Protein AF-X1KIL4-F1 (afdb_monomer_lite)

Secondary structure (DSSP, 8-state):
--EEEEEEEEEESPTTT---TTPPP-TTPEETTS--SHHHHHHHGGG-S---SEEEEEEEESSGGGHHHHHHHHHHHHHHH--SS-EEEE-HHHHHHHHHHHHHTT--HHHHTT--SSSHHHHHHHHHHHHHHTT-SEE-

Sequence (140 aa):
MRTVVVIPTYWGRKREIGFKEGDIVYDHATPVDEEGTLGRTLESMKILKKNDFKLVILICPTHKEIEREAEEKARKIVKGVKLEVETYLFTRKTLKKIKRFGRNSQLKENVLSLLSLQGYANVRNMCLFASHILNSDITV

Structure (mmCIF, N/CA/C/O backbone):
data_AF-X1KIL4-F1
#
_entry.id   AF-X1KIL4-F1
#
loop_
_atom_site.group_PDB
_atom_site.id
_atom_site.type_symbol
_atom_site.label_atom_id
_atom_site.label_alt_id
_atom_site.label_comp_id
_atom_site.label_asym_id
_atom_site.label_entity_id
_atom_site.label_seq_id
_atom_site.pdbx_PDB_ins_code
_atom_site.Cartn_x
_atom_site.Cartn_y
_atom_site.Cartn_z
_atom_site.occupancy
_atom_site.B_iso_or_equiv
_atom_site.auth_seq_id
_atom_site.auth_comp_id
_atom_site.auth_asym_id
_atom_site.auth_atom_id
_atom_site.pdbx_PDB_model_num
ATOM 1 N N . MET A 1 1 ? -17.191 -0.946 19.145 1.00 85.25 1 MET A N 1
ATOM 2 C CA . MET A 1 1 ? -15.864 -1.563 18.919 1.00 85.25 1 MET A CA 1
ATOM 3 C C . MET A 1 1 ? -15.209 -0.804 17.784 1.00 85.25 1 MET A C 1
ATOM 5 O O . MET A 1 1 ? -15.879 -0.551 16.793 1.00 85.25 1 MET A O 1
ATOM 9 N N . ARG A 1 2 ? -13.952 -0.391 17.936 1.00 93.62 2 ARG A N 1
ATOM 10 C CA . ARG A 1 2 ? -13.218 0.397 16.941 1.00 93.62 2 ARG A CA 1
ATOM 11 C C . ARG A 1 2 ? -12.738 -0.510 15.815 1.00 93.62 2 ARG A C 1
ATOM 13 O O . ARG A 1 2 ? -11.742 -1.217 15.970 1.00 93.62 2 ARG A O 1
ATOM 20 N N . THR A 1 3 ? -13.438 -0.476 14.689 1.00 96.69 3 THR A N 1
ATOM 21 C CA . THR A 1 3 ? -13.108 -1.292 13.517 1.00 96.69 3 THR A CA 1
ATOM 22 C C . THR A 1 3 ? -12.202 -0.521 12.565 1.00 96.69 3 THR A C 1
ATOM 24 O O . THR A 1 3 ? -12.468 0.641 12.243 1.00 96.69 3 THR A O 1
ATOM 27 N N . VAL A 1 4 ? -11.135 -1.166 12.099 1.00 98.31 4 VAL A N 1
ATOM 28 C CA . VAL A 1 4 ? -10.288 -0.658 11.020 1.00 98.31 4 VAL A CA 1
ATOM 29 C C . VAL A 1 4 ? -10.271 -1.678 9.893 1.00 98.31 4 VAL A C 1
ATOM 31 O O . VAL A 1 4 ? -9.905 -2.831 10.103 1.00 98.31 4 VAL A O 1
ATOM 34 N N . VAL A 1 5 ? -10.655 -1.236 8.700 1.00 98.06 5 VAL A N 1
ATOM 35 C CA . VAL A 1 5 ? -10.517 -2.015 7.467 1.00 98.06 5 VAL A CA 1
ATOM 36 C C . VAL A 1 5 ? -9.188 -1.641 6.825 1.00 98.06 5 VAL A C 1
ATOM 38 O O . VAL A 1 5 ? -8.911 -0.451 6.648 1.00 98.06 5 VAL A O 1
ATOM 41 N N . VAL A 1 6 ? -8.360 -2.623 6.469 1.00 98.56 6 VAL A N 1
ATOM 42 C CA . VAL A 1 6 ? -7.055 -2.388 5.845 1.00 98.56 6 VAL A CA 1
ATOM 43 C C . VAL A 1 6 ? -6.964 -3.057 4.483 1.00 98.56 6 VAL A C 1
ATOM 45 O O . VAL A 1 6 ? -7.030 -4.274 4.358 1.00 98.56 6 VAL A O 1
ATOM 48 N N . ILE A 1 7 ? -6.726 -2.256 3.446 1.00 98.25 7 ILE A N 1
ATOM 49 C CA . ILE A 1 7 ? -6.577 -2.734 2.071 1.00 98.25 7 ILE A CA 1
ATOM 50 C C . ILE A 1 7 ? -5.116 -2.562 1.639 1.00 98.25 7 ILE A C 1
ATOM 52 O O . ILE A 1 7 ? -4.684 -1.431 1.384 1.00 98.25 7 ILE A O 1
ATOM 56 N N . PRO A 1 8 ? -4.323 -3.642 1.530 1.00 97.75 8 PRO A N 1
ATOM 57 C CA . PRO A 1 8 ? -3.034 -3.569 0.865 1.00 97.75 8 PRO A CA 1
ATOM 58 C C . PRO A 1 8 ? -3.224 -3.456 -0.650 1.00 97.75 8 PRO A C 1
ATOM 60 O O . PRO A 1 8 ? -4.006 -4.188 -1.252 1.00 97.75 8 PRO A O 1
ATOM 63 N N . THR A 1 9 ? -2.497 -2.532 -1.274 1.00 97.81 9 THR A N 1
ATOM 64 C CA . THR A 1 9 ? -2.509 -2.328 -2.727 1.00 97.81 9 THR A CA 1
ATOM 65 C C . THR A 1 9 ? -1.103 -2.467 -3.277 1.00 97.81 9 THR A C 1
ATOM 67 O O . THR A 1 9 ? -0.179 -1.794 -2.819 1.00 97.81 9 THR A O 1
ATOM 70 N N . TYR A 1 10 ? -0.939 -3.351 -4.255 1.00 97.69 10 TYR A N 1
ATOM 71 C CA . TYR A 1 10 ? 0.349 -3.672 -4.855 1.00 97.69 10 TYR A CA 1
ATOM 72 C C . TYR A 1 10 ? 0.466 -2.977 -6.204 1.00 97.69 10 TYR A C 1
ATOM 74 O O . TYR A 1 10 ? -0.387 -3.168 -7.070 1.00 97.69 10 TYR A O 1
ATOM 82 N N . TRP A 1 11 ? 1.514 -2.176 -6.373 1.00 98.00 11 TRP A N 1
ATOM 83 C CA . TRP A 1 11 ? 1.691 -1.340 -7.559 1.00 98.00 11 TRP A CA 1
ATOM 84 C C . TRP A 1 11 ? 2.975 -1.712 -8.283 1.00 98.00 11 TRP A C 1
ATOM 86 O O . TRP A 1 11 ? 4.051 -1.659 -7.689 1.00 98.00 11 TRP A O 1
ATOM 96 N N . GLY A 1 12 ? 2.842 -2.103 -9.545 1.00 97.56 12 GLY A N 1
ATOM 97 C CA . GLY A 1 12 ? 3.937 -2.424 -10.447 1.00 97.56 12 GLY A CA 1
ATOM 98 C C . GLY A 1 12 ? 4.316 -1.230 -11.316 1.00 97.56 12 GLY A C 1
ATOM 99 O O . GLY A 1 12 ? 3.647 -0.195 -11.325 1.00 97.56 12 GLY A O 1
ATOM 100 N N . ARG A 1 13 ? 5.407 -1.374 -12.067 1.00 97.75 13 ARG A N 1
ATOM 101 C CA . ARG A 1 13 ? 5.779 -0.409 -13.109 1.00 97.75 13 ARG A CA 1
ATOM 102 C C . ARG A 1 13 ? 4.712 -0.370 -14.198 1.00 97.75 13 ARG A C 1
ATOM 104 O O . ARG A 1 13 ? 3.820 -1.214 -14.225 1.00 97.75 13 ARG A O 1
ATOM 111 N N . LYS A 1 14 ? 4.820 0.613 -15.090 1.00 97.44 14 LYS A N 1
ATOM 112 C CA . LYS A 1 14 ? 3.907 0.727 -16.224 1.00 97.44 14 LYS A CA 1
ATOM 113 C C . LYS A 1 14 ? 3.867 -0.551 -17.055 1.00 97.44 14 LYS A C 1
ATOM 115 O O . LYS A 1 14 ? 4.882 -1.256 -17.125 1.00 97.44 14 LYS A O 1
ATOM 120 N N . ARG A 1 15 ? 2.722 -0.848 -17.671 1.00 95.94 15 ARG A N 1
ATOM 121 C CA . ARG A 1 15 ? 2.479 -2.135 -18.340 1.00 95.94 15 ARG A CA 1
ATOM 122 C C . ARG A 1 15 ? 3.539 -2.448 -19.396 1.00 95.94 15 ARG A C 1
ATOM 124 O O . ARG A 1 15 ? 4.018 -3.576 -19.464 1.00 95.94 15 ARG A O 1
ATOM 131 N N . GLU A 1 16 ? 3.932 -1.452 -20.183 1.00 96.75 16 GLU A N 1
ATOM 132 C CA . GLU A 1 16 ? 4.937 -1.572 -21.241 1.00 96.75 16 GLU A CA 1
ATOM 133 C C . GLU A 1 16 ? 6.355 -1.812 -20.714 1.00 96.75 16 GLU A C 1
ATOM 135 O O . GLU A 1 16 ? 7.185 -2.388 -21.412 1.00 96.75 16 GLU A O 1
ATOM 140 N N . ILE A 1 17 ? 6.640 -1.376 -19.483 1.00 96.38 17 ILE A N 1
ATOM 141 C CA . ILE A 1 17 ? 7.936 -1.585 -18.833 1.00 96.38 17 ILE A CA 1
ATOM 142 C C . ILE A 1 17 ? 7.992 -2.982 -18.215 1.00 96.38 17 ILE A C 1
ATOM 144 O O . ILE A 1 17 ? 9.036 -3.631 -18.257 1.00 96.38 17 ILE A O 1
ATOM 148 N N . GLY A 1 18 ? 6.883 -3.423 -17.620 1.00 93.25 18 GLY A N 1
ATOM 149 C CA . GLY A 1 18 ? 6.805 -4.695 -16.918 1.00 93.25 18 GLY A CA 1
ATOM 150 C C . GLY A 1 18 ? 7.785 -4.792 -15.745 1.00 93.25 18 GLY A C 1
ATOM 151 O O . GLY A 1 18 ? 8.168 -3.797 -15.123 1.00 93.25 18 GLY A O 1
ATOM 152 N N . PHE A 1 19 ? 8.170 -6.023 -15.418 1.00 94.19 19 PHE A N 1
ATOM 153 C CA . PHE A 1 19 ? 9.107 -6.321 -14.339 1.00 94.19 19 PHE A CA 1
ATOM 154 C C . PHE A 1 19 ? 10.545 -5.904 -14.689 1.00 94.19 19 PHE A C 1
ATOM 156 O O . PHE A 1 19 ? 10.994 -6.059 -15.824 1.00 94.19 19 PHE A O 1
ATOM 163 N N . LYS A 1 20 ? 11.295 -5.441 -13.682 1.00 96.00 20 LYS A N 1
ATOM 164 C CA . LYS A 1 20 ? 12.748 -5.232 -13.751 1.00 96.00 20 LYS A CA 1
ATOM 165 C C . LYS A 1 20 ? 13.440 -5.917 -12.581 1.00 96.00 20 LYS A C 1
ATOM 167 O O . LYS A 1 20 ? 12.872 -6.019 -11.497 1.00 96.00 20 LYS A O 1
ATOM 172 N N . GLU A 1 21 ? 14.686 -6.331 -12.786 1.00 94.56 21 GLU A N 1
ATOM 173 C CA . GLU A 1 21 ? 15.517 -6.860 -11.704 1.00 94.56 21 GLU A CA 1
ATOM 174 C C . GLU A 1 21 ? 15.582 -5.869 -10.527 1.00 94.56 21 GLU A C 1
ATOM 176 O O . GLU A 1 21 ? 15.756 -4.663 -10.714 1.00 94.56 21 GLU A O 1
ATOM 181 N N . GLY A 1 22 ? 15.395 -6.383 -9.308 1.00 92.06 22 GLY A N 1
ATOM 182 C CA . GLY A 1 22 ? 15.311 -5.587 -8.080 1.00 92.06 22 GLY A CA 1
ATOM 183 C C . GLY A 1 22 ? 13.893 -5.163 -7.678 1.00 92.06 22 GLY A C 1
ATOM 184 O O . GLY A 1 22 ? 13.700 -4.689 -6.553 1.00 92.06 22 GLY A O 1
ATOM 185 N N . ASP A 1 23 ? 12.890 -5.359 -8.536 1.00 95.06 23 ASP A N 1
ATOM 186 C CA . ASP A 1 23 ? 11.491 -5.207 -8.148 1.00 95.06 23 ASP A CA 1
ATOM 187 C C . ASP A 1 23 ? 11.060 -6.354 -7.217 1.00 95.06 23 ASP A C 1
ATOM 189 O O . ASP A 1 23 ? 11.408 -7.521 -7.408 1.00 95.06 23 ASP A O 1
ATOM 193 N N . ILE A 1 24 ? 10.254 -6.029 -6.205 1.00 94.62 24 ILE A N 1
ATOM 194 C CA . ILE A 1 24 ? 9.577 -7.051 -5.402 1.00 94.62 24 ILE A CA 1
ATOM 195 C C . ILE A 1 24 ? 8.527 -7.744 -6.269 1.00 94.62 24 ILE A C 1
ATOM 197 O O . ILE A 1 24 ? 7.691 -7.080 -6.879 1.00 94.62 24 ILE A O 1
ATOM 201 N N . VAL A 1 25 ? 8.546 -9.075 -6.282 1.00 92.44 25 VAL A N 1
ATOM 202 C CA . VAL A 1 25 ? 7.578 -9.880 -7.027 1.00 92.44 25 VAL A CA 1
ATOM 203 C C . VAL A 1 25 ? 6.300 -10.039 -6.206 1.00 92.44 25 VAL A C 1
ATOM 205 O O . VAL A 1 25 ? 6.316 -10.608 -5.113 1.00 92.44 25 VAL A O 1
ATOM 208 N N . TYR A 1 26 ? 5.197 -9.547 -6.760 1.00 92.31 26 TYR A N 1
ATOM 209 C CA . TYR A 1 26 ? 3.841 -9.895 -6.352 1.00 92.31 26 TYR A CA 1
ATOM 210 C C . TYR A 1 26 ? 3.132 -10.518 -7.560 1.00 92.31 26 TYR A C 1
ATOM 212 O O . TYR A 1 26 ? 3.342 -10.073 -8.687 1.00 92.31 26 TYR A O 1
ATOM 220 N N . ASP A 1 27 ? 2.299 -11.524 -7.317 1.00 87.75 27 ASP A N 1
ATOM 221 C CA . ASP A 1 27 ? 1.458 -12.217 -8.298 1.00 87.75 27 ASP A CA 1
ATOM 222 C C . ASP A 1 27 ? 0.651 -11.264 -9.194 1.00 87.75 27 ASP A C 1
ATOM 224 O O . ASP A 1 27 ? 0.575 -11.462 -10.407 1.00 87.75 27 ASP A O 1
ATOM 228 N N . HIS A 1 28 ? 0.087 -10.207 -8.608 1.00 87.19 28 HIS A N 1
ATOM 229 C CA . HIS A 1 28 ? -0.872 -9.327 -9.271 1.00 87.19 28 HIS A CA 1
ATOM 230 C C . HIS A 1 28 ? -0.651 -7.845 -8.929 1.00 87.19 28 HIS A C 1
ATOM 232 O O . HIS A 1 28 ? -1.590 -7.113 -8.605 1.00 87.19 28 HIS A O 1
ATOM 238 N N . ALA A 1 29 ? 0.601 -7.378 -8.995 1.00 95.00 29 ALA A N 1
ATOM 239 C CA . ALA A 1 29 ? 0.883 -5.947 -8.885 1.00 95.00 29 ALA A CA 1
ATOM 240 C C . ALA A 1 29 ? 0.218 -5.181 -10.043 1.00 95.00 29 ALA A C 1
ATOM 242 O O . ALA A 1 29 ? 0.489 -5.450 -11.209 1.00 95.00 29 ALA A O 1
ATOM 243 N N . THR A 1 30 ? -0.640 -4.213 -9.719 1.00 97.31 30 THR A N 1
ATOM 244 C CA . THR A 1 30 ? -1.331 -3.385 -10.715 1.00 97.31 30 THR A CA 1
ATOM 245 C C . THR A 1 30 ? -0.340 -2.394 -11.326 1.00 97.31 30 THR A C 1
ATOM 247 O O . THR A 1 30 ? 0.258 -1.624 -10.566 1.00 97.31 30 THR A O 1
ATOM 250 N N . PRO A 1 31 ? -0.154 -2.361 -12.655 1.00 97.75 31 PRO A N 1
ATOM 251 C CA . PRO A 1 31 ? 0.634 -1.314 -13.293 1.00 97.75 31 PRO A CA 1
ATOM 252 C C . PRO A 1 31 ? 0.098 0.078 -12.943 1.00 97.75 31 PRO A C 1
ATOM 254 O O . PRO A 1 31 ? -1.107 0.319 -12.948 1.00 97.75 31 PRO A O 1
ATOM 257 N N . VAL A 1 32 ? 0.981 1.015 -12.604 1.00 97.69 32 VAL A N 1
ATOM 258 C CA . VAL A 1 32 ? 0.594 2.374 -12.162 1.00 97.69 32 VAL A CA 1
ATOM 259 C C . VAL A 1 32 ? -0.219 3.167 -13.203 1.00 97.69 32 VAL A C 1
ATOM 261 O O . VAL A 1 32 ? -1.041 4.026 -12.852 1.00 97.69 32 VAL A O 1
ATOM 264 N N . ASP A 1 33 ? -0.044 2.848 -14.481 1.00 97.44 33 ASP A N 1
ATOM 265 C CA . ASP A 1 33 ? -0.774 3.398 -15.622 1.00 97.44 33 ASP A CA 1
ATOM 266 C C . ASP A 1 33 ? -2.142 2.732 -15.859 1.00 97.44 33 ASP A C 1
ATOM 268 O O . ASP A 1 33 ? -3.004 3.334 -16.496 1.00 97.44 33 ASP A O 1
ATOM 272 N N . GLU A 1 34 ? -2.416 1.576 -15.256 1.00 97.06 34 GLU A N 1
ATOM 273 C CA . GLU A 1 34 ? -3.703 0.881 -15.359 1.00 97.06 34 GLU A CA 1
ATOM 274 C C . GLU A 1 34 ? -4.697 1.294 -14.263 1.00 97.06 34 GLU A C 1
ATOM 276 O O . GLU A 1 34 ? -4.342 1.876 -13.235 1.00 97.06 34 GLU A O 1
ATOM 281 N N . GLU A 1 35 ? -5.988 1.048 -14.487 1.00 93.62 35 GLU A N 1
ATOM 282 C CA . GLU A 1 35 ? -7.046 1.379 -13.522 1.00 93.62 35 GLU A CA 1
ATOM 283 C C . GLU A 1 35 ? -6.972 0.514 -12.253 1.00 93.62 35 GLU A C 1
ATOM 285 O O . GLU A 1 35 ? -7.094 1.026 -11.135 1.00 93.62 35 GLU A O 1
ATOM 290 N N . GLY A 1 36 ? -6.723 -0.787 -12.426 1.00 95.12 36 GLY A N 1
ATOM 291 C CA . GLY A 1 36 ? -6.703 -1.765 -11.343 1.00 95.12 36 GLY A CA 1
ATOM 292 C C . GLY A 1 36 ? -8.074 -2.018 -10.719 1.00 95.12 36 GLY A C 1
ATOM 293 O O . GLY A 1 36 ? -9.119 -1.811 -11.330 1.00 95.12 36 GLY A O 1
ATOM 294 N N . THR A 1 37 ? -8.078 -2.496 -9.473 1.00 96.69 37 THR A N 1
ATOM 295 C CA . THR A 1 37 ? -9.310 -2.893 -8.766 1.00 96.69 37 THR A CA 1
ATOM 296 C C . THR A 1 37 ? -9.671 -2.000 -7.587 1.00 96.69 37 THR A C 1
ATOM 298 O O . THR A 1 37 ? -10.809 -2.063 -7.129 1.00 96.69 37 THR A O 1
ATOM 301 N N . LEU A 1 38 ? -8.763 -1.134 -7.117 1.00 97.94 38 LEU A N 1
ATOM 302 C CA . LEU A 1 38 ? -8.992 -0.307 -5.927 1.00 97.94 38 LEU A CA 1
ATOM 303 C C . LEU A 1 38 ? -10.255 0.554 -6.060 1.00 97.94 38 LEU A C 1
ATOM 305 O O . LEU A 1 38 ? -11.056 0.589 -5.134 1.00 97.94 38 LEU A O 1
ATOM 309 N N . GLY A 1 39 ? -10.458 1.210 -7.208 1.00 98.12 39 GLY A N 1
ATOM 310 C CA . GLY A 1 39 ? -11.640 2.047 -7.442 1.00 98.12 39 GLY A CA 1
ATOM 311 C C . GLY A 1 39 ? -12.940 1.257 -7.306 1.00 98.12 39 GLY A C 1
ATOM 312 O O . GLY A 1 39 ? -13.786 1.603 -6.486 1.00 98.12 39 GLY A O 1
ATOM 313 N N . ARG A 1 40 ? -13.049 0.133 -8.026 1.00 97.88 40 ARG A N 1
ATOM 314 C CA . ARG A 1 40 ? -14.198 -0.782 -7.945 1.00 97.88 40 ARG A CA 1
ATOM 315 C C . ARG A 1 40 ? -14.420 -1.322 -6.531 1.00 97.88 40 ARG A C 1
ATOM 317 O O . ARG A 1 40 ? -15.564 -1.409 -6.095 1.00 97.88 40 ARG A O 1
ATOM 324 N N . THR A 1 41 ? -13.352 -1.660 -5.808 1.00 97.50 41 THR A N 1
ATOM 325 C CA . THR A 1 41 ? -13.441 -2.104 -4.410 1.00 97.50 41 THR A CA 1
ATOM 326 C C . THR A 1 41 ? -14.049 -1.012 -3.535 1.00 97.50 41 THR A C 1
ATOM 328 O O . THR A 1 41 ? -15.029 -1.274 -2.843 1.00 97.50 41 THR A O 1
ATOM 331 N N . LEU A 1 42 ? -13.542 0.220 -3.605 1.00 97.81 42 LEU A N 1
ATOM 332 C CA . LEU A 1 42 ? -14.063 1.330 -2.802 1.00 97.81 42 LEU A CA 1
ATOM 333 C C . LEU A 1 42 ? -15.507 1.697 -3.176 1.00 97.81 42 LEU A C 1
ATOM 335 O O . LEU A 1 42 ? -16.299 2.000 -2.289 1.00 97.81 42 LEU A O 1
ATOM 339 N N . GLU A 1 43 ? -15.871 1.632 -4.460 1.00 97.62 43 GLU A N 1
ATOM 340 C CA . GLU A 1 43 ? -17.262 1.809 -4.898 1.00 97.62 43 GLU A CA 1
ATOM 341 C C . GLU A 1 43 ? -18.172 0.722 -4.320 1.00 97.62 43 GLU A C 1
ATOM 343 O O . GLU A 1 43 ? -19.237 1.022 -3.784 1.00 97.62 43 GLU A O 1
ATOM 348 N N . SER A 1 44 ? -17.728 -0.539 -4.335 1.00 96.50 44 SER A N 1
ATOM 349 C CA . SER A 1 44 ? -18.511 -1.641 -3.769 1.00 96.50 44 SER A CA 1
ATOM 350 C C . SER A 1 44 ? -18.748 -1.490 -2.265 1.00 96.50 44 SER A C 1
ATOM 352 O O . SER A 1 44 ? -19.784 -1.915 -1.769 1.00 96.50 44 SER A O 1
ATOM 354 N N . MET A 1 45 ? -17.846 -0.823 -1.537 1.00 96.06 45 MET A N 1
ATOM 355 C CA . MET A 1 45 ? -18.014 -0.569 -0.104 1.00 96.06 45 MET A CA 1
ATOM 356 C C . MET A 1 45 ? -19.143 0.421 0.203 1.00 96.06 45 MET A C 1
ATOM 358 O O . MET A 1 45 ? -19.630 0.432 1.330 1.00 96.06 45 MET A O 1
ATOM 362 N N . LYS A 1 46 ? -19.626 1.207 -0.770 1.00 95.06 46 LYS A N 1
ATOM 363 C CA . LYS A 1 46 ? -20.761 2.125 -0.554 1.00 95.06 46 LYS A CA 1
ATOM 364 C C . LYS A 1 46 ? -22.074 1.407 -0.237 1.00 95.06 46 LYS A C 1
ATOM 366 O O . LYS A 1 46 ? -22.986 2.027 0.296 1.00 95.06 46 LYS A O 1
ATOM 371 N N . ILE A 1 47 ? -22.181 0.110 -0.537 1.00 94.81 47 ILE A N 1
ATOM 372 C CA . ILE A 1 47 ? -23.369 -0.688 -0.194 1.00 94.81 47 ILE A CA 1
ATOM 373 C C . ILE A 1 47 ? -23.442 -1.017 1.305 1.00 94.81 47 ILE A C 1
ATOM 375 O O . ILE A 1 47 ? -24.475 -1.495 1.783 1.00 94.81 47 ILE A O 1
ATOM 379 N N . LEU A 1 48 ? -22.345 -0.825 2.049 1.00 93.31 48 LEU A N 1
ATOM 380 C CA . LEU A 1 48 ? -22.300 -1.105 3.476 1.00 93.31 48 LEU A CA 1
ATOM 381 C C . LEU A 1 48 ? -23.248 -0.153 4.211 1.00 93.31 48 LEU A C 1
ATOM 383 O O . LEU A 1 48 ? -23.124 1.063 4.150 1.00 93.31 48 LEU A O 1
ATOM 387 N N . LYS A 1 49 ? -24.199 -0.725 4.955 1.00 85.81 49 LYS A N 1
ATOM 388 C CA . LYS A 1 49 ? -25.183 0.047 5.735 1.00 85.81 49 LYS A CA 1
ATOM 389 C C . LYS A 1 49 ? -24.577 0.728 6.968 1.00 85.81 49 LYS A C 1
ATOM 391 O O . LYS A 1 49 ? -25.228 1.567 7.581 1.00 85.81 49 LYS A O 1
ATOM 396 N N . LYS A 1 50 ? -23.376 0.312 7.382 1.00 84.06 50 LYS A N 1
ATOM 397 C CA . LYS A 1 50 ? -22.663 0.833 8.551 1.00 84.06 50 LYS A CA 1
ATOM 398 C C . LYS A 1 50 ? -21.265 1.268 8.134 1.00 84.06 50 LYS A C 1
ATOM 400 O O . LYS A 1 50 ? -20.455 0.431 7.749 1.00 84.06 50 LYS A O 1
ATOM 405 N N . ASN A 1 51 ? -20.998 2.557 8.308 1.00 84.88 51 ASN A N 1
ATOM 406 C CA . ASN A 1 51 ? -19.723 3.207 8.003 1.00 84.88 51 ASN A CA 1
ATOM 407 C C . ASN A 1 51 ? -18.916 3.527 9.275 1.00 84.88 51 ASN A C 1
ATOM 409 O O . ASN A 1 51 ? -18.034 4.377 9.257 1.00 84.88 51 ASN A O 1
ATOM 413 N N . ASP A 1 52 ? -19.220 2.850 10.390 1.00 92.19 52 ASP A N 1
ATOM 414 C CA . ASP A 1 52 ? -18.497 2.988 11.662 1.00 92.19 52 ASP A CA 1
ATOM 415 C C . ASP A 1 52 ? -17.189 2.178 11.639 1.00 92.19 52 ASP A C 1
ATOM 417 O O . ASP A 1 52 ? -17.006 1.181 12.343 1.00 92.19 52 ASP A O 1
ATOM 421 N N . PHE A 1 53 ? -16.300 2.565 10.727 1.00 96.00 53 PHE A N 1
ATOM 422 C CA . PHE A 1 53 ? -14.943 2.055 10.623 1.00 96.00 53 PHE A CA 1
ATOM 423 C C . PHE A 1 53 ? -14.023 3.118 10.022 1.00 96.00 53 PHE A C 1
ATOM 425 O O . PHE A 1 53 ? -14.448 3.989 9.261 1.00 96.00 53 PHE A O 1
ATOM 432 N N . LYS A 1 54 ? -12.731 3.020 10.334 1.00 97.62 54 LYS A N 1
ATOM 433 C CA . LYS A 1 54 ? -11.691 3.753 9.601 1.00 97.62 54 LYS A CA 1
ATOM 434 C C . LYS A 1 54 ? -11.137 2.855 8.503 1.00 97.62 54 LYS A C 1
ATOM 436 O O . LYS A 1 54 ? -11.019 1.645 8.691 1.00 97.62 54 LYS A O 1
ATOM 441 N N . LEU A 1 55 ? -10.762 3.444 7.376 1.00 98.25 55 LEU A N 1
ATOM 442 C CA . LEU A 1 55 ? -10.141 2.734 6.265 1.00 98.25 55 LEU A CA 1
ATOM 443 C C . LEU A 1 55 ? -8.659 3.094 6.184 1.00 98.25 55 LEU A C 1
ATOM 445 O O . LEU A 1 55 ? -8.298 4.269 6.149 1.00 98.25 55 LEU A O 1
ATOM 449 N N . VAL A 1 56 ? -7.789 2.095 6.097 1.00 98.69 56 VAL A N 1
ATOM 450 C CA . VAL A 1 56 ? -6.370 2.288 5.793 1.00 98.69 56 VAL A CA 1
ATOM 451 C C . VAL A 1 56 ? -6.046 1.604 4.473 1.00 98.69 56 VAL A C 1
ATOM 453 O O . VAL A 1 56 ? -6.301 0.420 4.297 1.00 98.69 56 VAL A O 1
ATOM 456 N N . ILE A 1 57 ? -5.436 2.331 3.544 1.00 98.69 57 ILE A N 1
ATOM 457 C CA . ILE A 1 57 ? -4.938 1.771 2.286 1.00 98.69 57 ILE A CA 1
ATOM 458 C C . ILE A 1 57 ? -3.414 1.759 2.352 1.00 98.69 57 ILE A C 1
ATOM 460 O O . ILE A 1 57 ? -2.788 2.824 2.382 1.00 98.69 57 ILE A O 1
ATOM 464 N N . LEU A 1 58 ? -2.809 0.568 2.387 1.00 98.62 58 LEU A N 1
ATOM 465 C CA . LEU A 1 58 ? -1.355 0.435 2.287 1.00 98.62 58 LEU A CA 1
ATOM 466 C C . LEU A 1 58 ? -0.944 0.528 0.818 1.00 98.62 58 LEU A C 1
ATOM 468 O O . LEU A 1 58 ? -1.451 -0.211 -0.025 1.00 98.62 58 LEU A O 1
ATOM 472 N N . ILE A 1 59 ? -0.007 1.422 0.513 1.00 98.19 59 ILE A N 1
ATOM 473 C CA . ILE A 1 59 ? 0.534 1.593 -0.837 1.00 98.19 59 ILE A CA 1
ATOM 474 C C . ILE A 1 59 ? 1.867 0.851 -0.906 1.00 98.19 59 ILE A C 1
ATOM 476 O O . ILE A 1 59 ? 2.871 1.305 -0.351 1.00 98.19 59 ILE A O 1
ATOM 480 N N . CYS A 1 60 ? 1.866 -0.303 -1.571 1.00 97.75 60 CYS A N 1
ATOM 481 C CA . CYS A 1 60 ? 2.987 -1.236 -1.649 1.00 97.75 60 CYS A CA 1
ATOM 482 C C . CYS A 1 60 ? 3.567 -1.267 -3.076 1.00 97.75 60 CYS A C 1
ATOM 484 O O . CYS A 1 60 ? 3.255 -2.176 -3.849 1.00 97.75 60 CYS A O 1
ATOM 486 N N . PRO A 1 61 ? 4.404 -0.286 -3.460 1.00 97.19 61 PRO A N 1
ATOM 487 C CA . PRO A 1 61 ? 5.072 -0.309 -4.755 1.00 97.19 61 PRO A CA 1
ATOM 488 C C . PRO A 1 61 ? 6.128 -1.423 -4.808 1.00 97.19 61 PRO A C 1
ATOM 490 O O . PRO A 1 61 ? 6.860 -1.633 -3.832 1.00 97.19 61 PRO A O 1
ATOM 493 N N . THR A 1 62 ? 6.263 -2.094 -5.955 1.00 97.12 62 THR A N 1
ATOM 494 C CA . THR A 1 62 ? 7.311 -3.108 -6.183 1.00 97.12 62 THR A CA 1
ATOM 495 C C . THR A 1 62 ? 8.712 -2.509 -6.096 1.00 97.12 62 THR A C 1
ATOM 497 O O . THR A 1 62 ? 9.648 -3.188 -5.676 1.00 97.12 62 THR A O 1
ATOM 500 N N . HIS A 1 63 ? 8.859 -1.220 -6.417 1.00 96.12 63 HIS A N 1
ATOM 501 C CA . HIS A 1 63 ? 10.142 -0.527 -6.423 1.00 96.12 63 HIS A CA 1
ATOM 502 C C . HIS A 1 63 ? 10.036 0.940 -5.975 1.00 96.12 63 HIS A C 1
ATOM 504 O O . HIS A 1 63 ? 8.990 1.577 -6.075 1.00 96.12 63 HIS A O 1
ATOM 510 N N . LYS A 1 64 ? 11.145 1.513 -5.485 1.00 94.44 64 LYS A N 1
ATOM 511 C CA . LYS A 1 64 ? 11.200 2.908 -4.994 1.00 94.44 64 LYS A CA 1
ATOM 512 C C . LYS A 1 64 ? 10.924 3.953 -6.082 1.00 94.44 64 LYS A C 1
ATOM 514 O O . LYS A 1 64 ? 10.439 5.035 -5.780 1.00 94.44 64 LYS A O 1
ATOM 519 N N . GLU A 1 65 ? 11.232 3.633 -7.335 1.00 95.94 65 GLU A N 1
ATOM 520 C CA . GLU A 1 65 ? 11.091 4.559 -8.470 1.00 95.94 65 GLU A CA 1
ATOM 521 C C . GLU A 1 65 ? 9.634 4.916 -8.770 1.00 95.94 65 GLU A C 1
ATOM 523 O O . GLU A 1 65 ? 9.357 6.024 -9.215 1.00 95.94 65 GLU A O 1
ATOM 528 N N . ILE A 1 66 ? 8.708 4.006 -8.468 1.00 96.81 66 ILE A N 1
ATOM 529 C CA . ILE A 1 66 ? 7.273 4.188 -8.709 1.00 96.81 66 ILE A CA 1
ATOM 530 C C . ILE A 1 66 ? 6.508 4.589 -7.438 1.00 96.81 66 ILE A C 1
ATOM 532 O O . ILE A 1 66 ? 5.287 4.701 -7.474 1.00 96.81 66 ILE A O 1
ATOM 536 N N 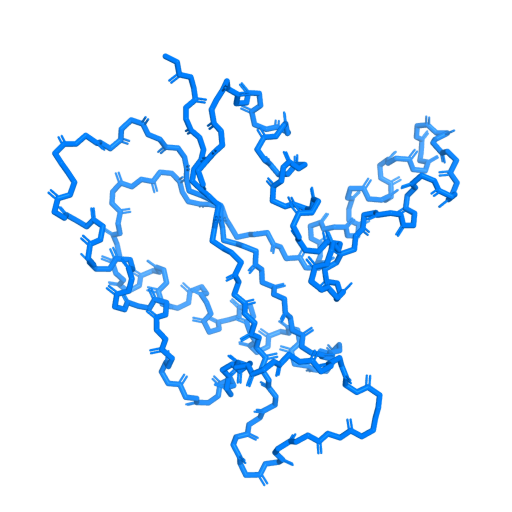. GLU A 1 67 ? 7.200 4.834 -6.312 1.00 96.25 67 GLU A N 1
ATOM 537 C CA . GLU A 1 67 ? 6.586 5.206 -5.020 1.00 96.25 67 GLU A CA 1
ATOM 538 C C . GLU A 1 67 ? 5.665 6.423 -5.186 1.00 96.25 67 GLU A C 1
ATOM 540 O O . GLU A 1 67 ? 4.509 6.388 -4.773 1.00 96.25 67 GLU A O 1
ATOM 545 N N . ARG A 1 68 ? 6.148 7.472 -5.864 1.00 97.25 68 ARG A N 1
ATOM 546 C CA . ARG A 1 68 ? 5.374 8.699 -6.088 1.00 97.25 68 ARG A CA 1
ATOM 547 C C . ARG A 1 68 ? 4.166 8.475 -6.999 1.00 97.25 68 ARG A C 1
ATOM 549 O O . ARG A 1 68 ? 3.082 8.955 -6.688 1.00 97.25 68 ARG A O 1
ATOM 556 N N . GLU A 1 69 ? 4.349 7.749 -8.099 1.00 97.88 69 GLU A N 1
ATOM 557 C CA . GLU A 1 69 ? 3.290 7.507 -9.086 1.00 97.88 69 GLU A CA 1
ATOM 558 C C . GLU A 1 69 ? 2.159 6.659 -8.486 1.00 97.88 69 GLU A C 1
ATOM 560 O O . GLU A 1 69 ? 0.988 7.021 -8.597 1.00 97.88 69 GLU A O 1
ATOM 565 N N . ALA A 1 70 ? 2.505 5.603 -7.742 1.00 97.94 70 ALA A N 1
ATOM 566 C CA . ALA A 1 70 ? 1.548 4.782 -7.003 1.00 97.94 70 ALA A CA 1
ATOM 567 C C . ALA A 1 70 ? 0.789 5.592 -5.934 1.00 97.94 70 ALA A C 1
ATOM 569 O O . ALA A 1 70 ? -0.435 5.483 -5.817 1.00 97.94 70 ALA A O 1
ATOM 570 N N . GLU A 1 71 ? 1.492 6.442 -5.172 1.00 97.81 71 GLU A N 1
ATOM 571 C CA . GLU A 1 71 ? 0.874 7.331 -4.180 1.00 97.81 71 GLU A CA 1
ATOM 572 C C . GLU A 1 71 ? -0.121 8.318 -4.812 1.00 97.81 71 GLU A C 1
ATOM 574 O O . GLU A 1 71 ? -1.230 8.506 -4.298 1.00 97.81 71 GLU A O 1
ATOM 579 N N . GLU A 1 72 ? 0.257 8.955 -5.922 1.00 97.81 72 GLU A N 1
ATOM 580 C CA . GLU A 1 72 ? -0.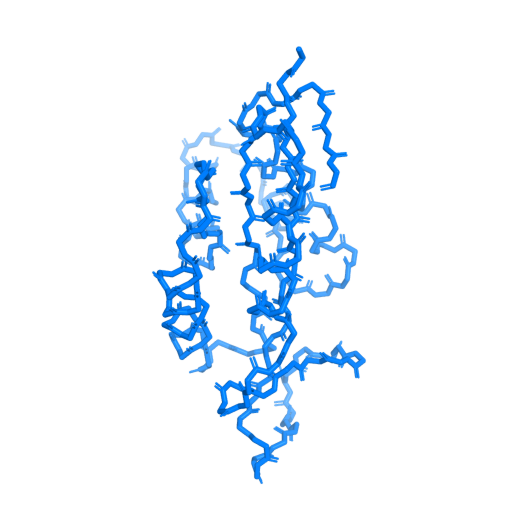591 9.900 -6.654 1.00 97.81 72 GLU A CA 1
ATOM 581 C C . GLU A 1 72 ? -1.814 9.201 -7.264 1.00 97.81 72 GLU A C 1
ATOM 583 O O . GLU A 1 72 ? -2.939 9.699 -7.125 1.00 97.81 72 GLU A O 1
ATOM 588 N N . LYS A 1 73 ? -1.623 8.015 -7.858 1.00 98.06 73 LYS A N 1
ATOM 589 C CA . LYS A 1 73 ? -2.695 7.197 -8.438 1.00 98.06 73 LYS A CA 1
ATOM 590 C C . LYS A 1 73 ? -3.722 6.785 -7.386 1.00 98.06 73 LYS A C 1
ATOM 592 O O . LYS A 1 73 ? -4.907 7.084 -7.547 1.00 98.06 73 LYS A O 1
ATOM 597 N N . ALA A 1 74 ? -3.283 6.185 -6.279 1.00 98.00 74 ALA A N 1
ATOM 598 C CA . ALA A 1 74 ? -4.171 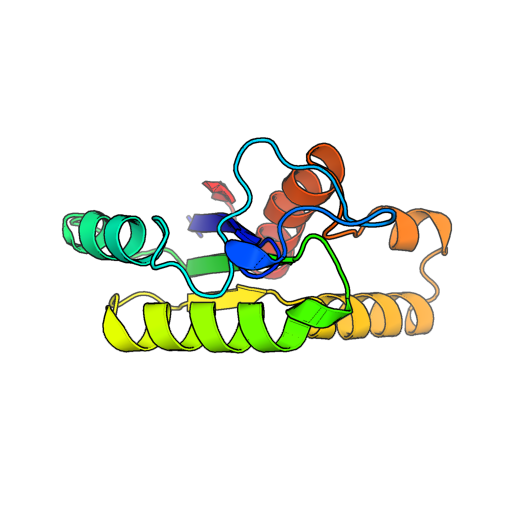5.779 -5.190 1.00 98.00 74 ALA A CA 1
ATOM 599 C C . ALA A 1 74 ? -4.927 6.979 -4.598 1.00 98.00 74 ALA A C 1
ATOM 601 O O . ALA A 1 74 ? -6.135 6.913 -4.375 1.00 98.00 74 ALA A O 1
ATOM 602 N N . ARG A 1 75 ? -4.248 8.120 -4.411 1.00 97.81 75 ARG A N 1
ATOM 603 C CA . ARG A 1 75 ? -4.886 9.354 -3.934 1.00 97.81 75 ARG A CA 1
ATOM 604 C C . ARG A 1 75 ? -5.962 9.859 -4.890 1.00 97.81 75 ARG A C 1
ATOM 606 O O . ARG A 1 75 ? -7.007 10.307 -4.420 1.00 97.81 75 ARG A O 1
ATOM 613 N N . LYS A 1 76 ? -5.719 9.813 -6.202 1.00 98.12 76 LYS A N 1
ATOM 614 C CA . LYS A 1 76 ? -6.709 10.199 -7.216 1.00 98.12 76 LYS A CA 1
ATOM 615 C C . LYS A 1 76 ? -7.932 9.281 -7.166 1.00 98.12 76 LYS A C 1
ATOM 617 O O . LYS A 1 76 ? -9.046 9.793 -7.156 1.00 98.12 76 LYS A O 1
ATOM 622 N N . ILE A 1 77 ? -7.723 7.966 -7.060 1.00 98.25 77 ILE A N 1
ATOM 623 C CA . ILE A 1 77 ? -8.801 6.971 -6.944 1.00 98.25 77 ILE A CA 1
ATOM 624 C C . ILE A 1 77 ? -9.659 7.241 -5.701 1.00 98.25 77 ILE A C 1
ATOM 626 O O . ILE A 1 77 ? -10.866 7.431 -5.824 1.00 98.25 77 ILE A O 1
ATOM 630 N N . VAL A 1 78 ? -9.044 7.350 -4.517 1.00 97.69 78 VAL A N 1
ATOM 631 C CA . VAL A 1 78 ? -9.768 7.597 -3.254 1.00 97.69 78 VAL A CA 1
ATOM 632 C C . VAL A 1 78 ?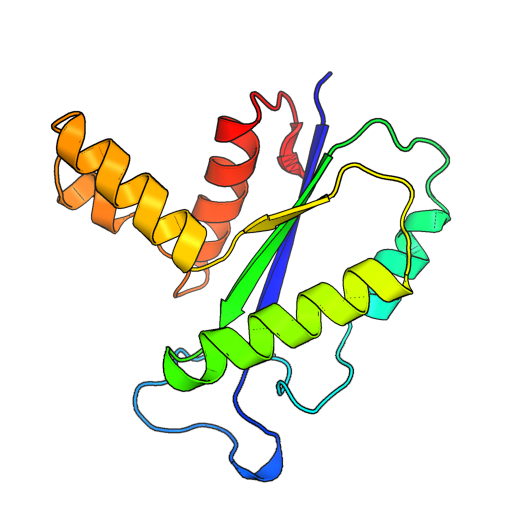 -10.567 8.901 -3.305 1.00 97.69 78 VAL A C 1
ATOM 634 O O . VAL A 1 78 ? -11.734 8.929 -2.916 1.00 97.69 78 VAL A O 1
ATOM 637 N N . LYS A 1 79 ? -9.970 9.981 -3.828 1.00 97.06 79 LYS A N 1
ATOM 638 C CA . LYS A 1 79 ? -10.660 11.270 -3.995 1.00 97.06 79 LYS A CA 1
ATOM 639 C C . LYS A 1 79 ? -11.821 11.203 -4.989 1.00 97.06 79 LYS A C 1
ATOM 641 O O . LYS A 1 79 ? -12.793 11.929 -4.806 1.00 97.06 79 LYS A O 1
ATOM 646 N N . GLY A 1 80 ? -11.697 10.394 -6.041 1.00 97.38 80 GLY A N 1
ATOM 647 C CA . GLY A 1 80 ? -12.730 10.224 -7.061 1.00 97.38 80 GLY A CA 1
ATOM 648 C C . GLY A 1 80 ? -13.952 9.477 -6.533 1.00 97.38 80 GLY A C 1
ATOM 649 O O . GLY A 1 80 ? -15.071 9.928 -6.750 1.00 97.38 80 GLY A O 1
ATOM 650 N N . VAL A 1 81 ? -13.727 8.393 -5.783 1.00 96.88 81 VAL A N 1
ATOM 651 C CA . VAL A 1 81 ? -14.803 7.548 -5.240 1.00 96.88 81 VAL A CA 1
ATOM 652 C C . VAL A 1 81 ? -15.601 8.256 -4.143 1.00 96.88 81 VAL A C 1
ATOM 654 O O . VAL A 1 81 ? -16.809 8.053 -4.049 1.00 96.88 81 VAL A O 1
ATOM 657 N N . LYS A 1 82 ? -14.959 9.110 -3.328 1.00 93.00 82 LYS A N 1
ATOM 658 C CA . LYS A 1 82 ? -15.605 9.838 -2.215 1.00 93.00 82 LYS A CA 1
ATOM 659 C C . LYS A 1 82 ? -16.383 8.909 -1.270 1.00 93.00 82 LYS A C 1
ATOM 661 O O . LYS A 1 82 ? -17.554 9.136 -0.981 1.00 93.00 82 LYS A O 1
ATOM 666 N N . LEU A 1 83 ? -15.736 7.840 -0.810 1.00 94.62 83 LEU A N 1
ATOM 667 C CA . LEU A 1 83 ? -16.305 6.978 0.224 1.00 94.62 83 LEU A CA 1
ATOM 668 C C . LEU A 1 83 ? -16.428 7.777 1.535 1.00 94.62 83 LEU A C 1
ATOM 670 O O . LEU A 1 83 ? -15.450 8.381 1.974 1.00 94.62 83 LEU A O 1
ATOM 674 N N . GL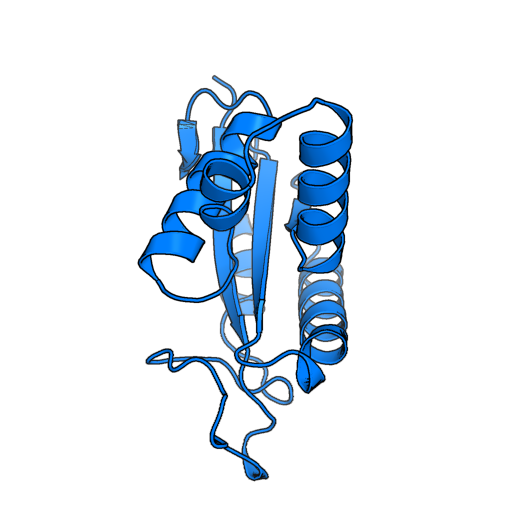U A 1 84 ? -17.611 7.781 2.151 1.00 93.38 84 GLU A N 1
ATOM 675 C CA . GLU A 1 84 ? -17.914 8.526 3.386 1.00 93.38 84 GLU A CA 1
ATOM 676 C C . GLU A 1 84 ? -17.366 7.823 4.640 1.00 93.38 84 GLU A C 1
ATOM 678 O O . GLU A 1 84 ? -18.088 7.535 5.592 1.00 93.38 84 GLU A O 1
ATOM 683 N N . VAL A 1 85 ? -16.068 7.511 4.626 1.00 95.19 85 VAL A N 1
ATOM 684 C CA . VAL A 1 85 ? -15.332 6.930 5.755 1.00 95.19 85 VAL A CA 1
ATOM 685 C C . VAL A 1 85 ? -13.989 7.622 5.906 1.00 95.19 85 VAL A C 1
ATOM 687 O O . VAL A 1 85 ? -1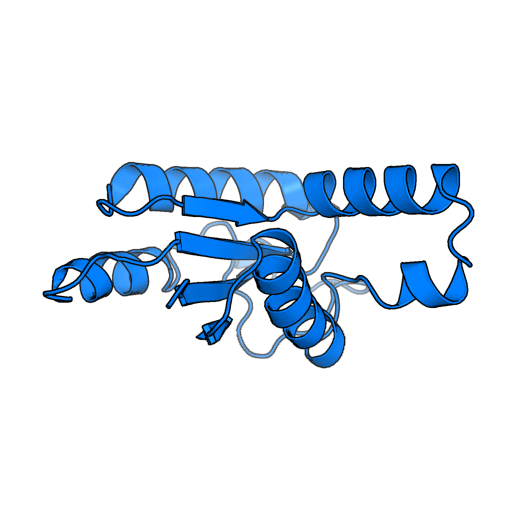3.336 7.999 4.925 1.00 95.19 85 VAL A O 1
ATOM 690 N N . GLU A 1 86 ? -13.540 7.770 7.148 1.00 96.38 86 GLU A N 1
ATOM 691 C CA . GLU A 1 86 ? -12.231 8.346 7.422 1.00 96.38 86 GLU A CA 1
ATOM 692 C C . GLU A 1 86 ? -11.136 7.440 6.841 1.00 96.38 86 GLU A C 1
ATOM 694 O O . GLU A 1 86 ? -10.921 6.318 7.303 1.00 96.38 86 GLU A O 1
ATOM 699 N N . THR A 1 87 ? -10.461 7.929 5.797 1.00 97.62 87 THR A N 1
ATOM 700 C CA . THR A 1 87 ? -9.534 7.131 4.988 1.00 97.62 87 THR A CA 1
ATOM 701 C C . THR A 1 87 ? -8.100 7.635 5.111 1.00 97.62 87 THR A C 1
ATOM 703 O O . THR A 1 87 ? -7.805 8.801 4.843 1.00 97.62 87 THR A O 1
ATOM 706 N N . TYR A 1 88 ? -7.181 6.727 5.431 1.00 98.19 88 TYR A N 1
ATOM 707 C CA . TYR A 1 88 ? -5.752 6.983 5.557 1.00 98.19 88 TYR A CA 1
ATOM 708 C C . TYR A 1 88 ? -4.976 6.285 4.439 1.00 98.19 88 TYR A C 1
ATOM 710 O O . TYR A 1 88 ? -5.106 5.081 4.229 1.00 98.19 88 TYR A O 1
ATOM 718 N N . LEU A 1 89 ? -4.104 7.027 3.756 1.00 98.31 89 LEU A N 1
ATOM 719 C CA . LEU A 1 89 ? -3.116 6.443 2.848 1.00 98.31 89 LEU A CA 1
ATOM 720 C C . LEU A 1 89 ? -1.823 6.181 3.618 1.00 98.31 89 LEU A C 1
ATOM 722 O O . LEU A 1 89 ? -1.124 7.117 4.021 1.00 98.31 89 LEU A O 1
ATOM 726 N N . PHE A 1 90 ? -1.494 4.910 3.816 1.00 98.44 90 PHE A N 1
ATOM 727 C CA . PHE A 1 90 ? -0.253 4.509 4.455 1.00 98.44 90 PHE A CA 1
ATOM 728 C C . PHE A 1 90 ? 0.816 4.303 3.387 1.00 98.44 90 PHE A C 1
ATOM 730 O O . PHE A 1 90 ? 0.791 3.339 2.621 1.00 98.44 90 PHE A O 1
ATOM 737 N N . THR A 1 91 ? 1.774 5.223 3.343 1.00 97.06 91 THR A N 1
ATOM 738 C CA . THR A 1 91 ? 2.805 5.232 2.309 1.00 97.06 91 THR A CA 1
ATOM 739 C C . THR A 1 91 ? 4.187 4.942 2.880 1.00 97.06 91 THR A C 1
ATOM 741 O O . THR A 1 91 ? 4.406 4.923 4.099 1.00 97.06 91 THR A O 1
ATOM 744 N N . ARG A 1 92 ? 5.174 4.747 2.007 1.00 94.94 92 ARG A N 1
ATOM 745 C CA . ARG A 1 92 ? 6.557 4.514 2.432 1.00 94.94 92 ARG A CA 1
ATOM 746 C C . ARG A 1 92 ? 7.163 5.754 3.107 1.00 94.94 92 ARG A C 1
ATOM 748 O O . ARG A 1 92 ? 8.003 5.599 3.997 1.00 94.94 92 ARG A O 1
ATOM 755 N N . LYS A 1 93 ? 6.659 6.966 2.833 1.00 95.56 93 LYS A N 1
ATOM 756 C CA . LYS A 1 93 ? 6.942 8.181 3.626 1.00 95.56 93 LYS A CA 1
ATOM 757 C C . LYS A 1 93 ? 6.401 8.085 5.058 1.00 95.56 93 LYS A C 1
ATOM 759 O O . LYS A 1 93 ? 7.112 8.467 5.990 1.00 95.56 93 LYS A O 1
ATOM 764 N N . THR A 1 94 ? 5.190 7.559 5.252 1.00 96.56 94 THR A N 1
ATOM 765 C CA . THR A 1 94 ? 4.613 7.309 6.588 1.00 96.56 94 THR A CA 1
ATOM 766 C C . THR A 1 94 ? 5.469 6.313 7.365 1.00 96.56 94 THR A C 1
ATOM 768 O O . THR A 1 94 ? 5.892 6.611 8.482 1.00 96.56 94 THR A O 1
ATOM 771 N N . LEU A 1 95 ? 5.844 5.193 6.737 1.00 97.06 95 LEU A N 1
ATOM 772 C CA . LEU A 1 95 ? 6.729 4.203 7.353 1.00 97.06 95 LEU A CA 1
ATOM 773 C C . LEU A 1 95 ? 8.093 4.796 7.742 1.00 97.06 95 LEU A C 1
ATOM 775 O O . LEU A 1 95 ? 8.566 4.564 8.851 1.00 97.06 95 LEU A O 1
ATOM 779 N N . LYS A 1 96 ? 8.719 5.601 6.870 1.00 96.75 96 LYS A N 1
ATOM 780 C CA . LYS A 1 96 ? 9.991 6.288 7.175 1.00 96.75 96 LYS A CA 1
ATOM 781 C C . LYS A 1 96 ? 9.868 7.171 8.425 1.00 96.75 96 LYS A C 1
ATOM 783 O O . LYS A 1 96 ? 10.763 7.153 9.269 1.00 96.75 96 LYS A O 1
ATOM 788 N N . LYS A 1 97 ? 8.761 7.913 8.573 1.00 97.38 97 LYS A N 1
ATOM 789 C CA . LYS A 1 97 ? 8.498 8.735 9.769 1.00 97.38 97 LYS A CA 1
ATOM 790 C C . LYS A 1 97 ? 8.338 7.881 11.027 1.00 97.38 97 LYS A C 1
ATOM 792 O O . LYS A 1 97 ? 8.934 8.223 12.043 1.00 97.38 97 LYS A O 1
ATOM 797 N N . ILE A 1 98 ? 7.597 6.777 10.940 1.00 96.88 98 ILE A N 1
ATOM 798 C CA . ILE A 1 98 ? 7.392 5.840 12.053 1.00 96.88 98 ILE A CA 1
ATOM 799 C C . ILE A 1 98 ? 8.717 5.211 12.486 1.00 96.88 98 ILE A C 1
ATOM 801 O O . ILE A 1 98 ? 9.039 5.232 13.668 1.00 96.88 98 ILE A O 1
ATOM 805 N N . LYS A 1 99 ? 9.537 4.730 11.542 1.00 97.50 99 LYS A N 1
ATOM 806 C CA . LYS A 1 99 ? 10.861 4.184 11.875 1.00 97.50 99 LYS A CA 1
ATOM 807 C C . LYS A 1 99 ? 11.758 5.228 12.526 1.00 97.50 99 LYS A C 1
ATOM 809 O O . LYS A 1 99 ? 12.420 4.927 13.508 1.00 97.50 99 LYS A O 1
ATOM 814 N N . ARG A 1 100 ? 11.763 6.465 12.015 1.00 98.12 100 ARG A N 1
ATOM 815 C CA . ARG A 1 100 ? 12.520 7.569 12.624 1.00 98.12 100 ARG A CA 1
ATOM 816 C C . ARG A 1 100 ? 12.062 7.848 14.055 1.00 98.12 100 ARG A C 1
ATOM 818 O O . ARG A 1 100 ? 12.906 8.002 14.925 1.00 98.12 100 ARG A O 1
ATOM 825 N N . PHE A 1 101 ? 10.752 7.888 14.292 1.00 97.31 101 PHE A N 1
ATOM 826 C CA . PHE A 1 101 ? 10.207 8.025 15.641 1.00 97.31 101 PHE A CA 1
ATOM 827 C C . PHE A 1 101 ? 10.676 6.876 16.542 1.00 97.31 101 PHE A C 1
ATOM 829 O O . PHE A 1 101 ? 11.241 7.130 17.596 1.00 97.31 101 PHE A O 1
ATOM 836 N N . GLY A 1 102 ? 10.558 5.631 16.077 1.00 96.69 102 GLY A N 1
ATOM 837 C CA . GLY A 1 102 ? 11.013 4.460 16.821 1.00 96.69 102 GLY A CA 1
ATOM 838 C C . GLY A 1 102 ? 12.500 4.500 17.184 1.00 96.69 102 GLY A C 1
ATOM 839 O O . GLY A 1 102 ? 12.846 4.201 18.323 1.00 96.69 102 GLY A O 1
ATOM 840 N N . ARG A 1 103 ? 13.373 4.937 16.265 1.00 97.50 103 ARG A N 1
ATOM 841 C CA . ARG A 1 103 ? 14.808 5.127 16.557 1.00 97.50 103 ARG A CA 1
ATOM 842 C C . ARG A 1 103 ? 15.039 6.182 17.632 1.00 97.50 103 ARG A C 1
ATOM 844 O O . ARG A 1 103 ? 15.829 5.955 18.540 1.00 97.50 103 ARG A O 1
ATOM 851 N N . ASN A 1 104 ? 14.327 7.307 17.557 1.00 97.94 104 ASN A N 1
ATOM 852 C CA . ASN A 1 104 ? 14.407 8.359 18.573 1.00 97.94 104 ASN A CA 1
ATOM 853 C C . ASN A 1 104 ? 13.908 7.872 19.944 1.00 97.94 104 ASN A C 1
ATOM 855 O O . ASN A 1 104 ? 14.381 8.347 20.970 1.00 97.94 104 ASN A O 1
ATOM 859 N N . SER A 1 105 ? 12.997 6.899 19.960 1.00 97.19 105 SER A N 1
ATOM 860 C CA . SER A 1 105 ? 12.525 6.197 21.158 1.00 97.19 105 SER A CA 1
ATOM 861 C C . SER A 1 105 ? 13.376 4.974 21.534 1.00 97.19 105 SER A C 1
ATOM 863 O O . SER A 1 105 ? 12.918 4.143 22.311 1.00 97.19 105 SER A O 1
ATOM 865 N N . GLN A 1 106 ? 14.590 4.838 20.986 1.00 97.12 106 GLN A N 1
ATOM 866 C CA . GLN A 1 106 ? 15.539 3.756 21.288 1.00 97.12 106 GLN A CA 1
ATOM 867 C C . GLN A 1 106 ? 15.025 2.335 20.975 1.00 97.12 106 GLN A C 1
ATOM 869 O O . GLN A 1 106 ? 15.518 1.350 21.529 1.00 97.12 106 GLN A O 1
ATOM 874 N N . LEU A 1 107 ? 14.062 2.192 20.056 1.00 96.69 107 LEU A N 1
ATOM 875 C CA . LEU A 1 107 ? 13.674 0.872 19.559 1.00 96.69 107 LEU A CA 1
ATOM 876 C C . LEU A 1 107 ? 14.830 0.235 18.787 1.00 96.69 107 LEU A C 1
ATOM 878 O O . LEU A 1 107 ? 15.478 0.875 17.957 1.00 96.69 107 LEU A O 1
ATOM 882 N N . LYS A 1 108 ? 15.060 -1.056 19.043 1.00 96.94 108 LYS A N 1
ATOM 883 C CA . LYS A 1 108 ? 16.126 -1.819 18.392 1.00 96.94 108 LYS A CA 1
ATOM 884 C C . LYS A 1 108 ? 15.886 -1.921 16.885 1.00 96.94 108 LYS A C 1
ATOM 886 O O . LYS A 1 108 ? 14.762 -2.130 16.423 1.00 96.94 108 LYS A O 1
ATOM 891 N N . GLU A 1 109 ? 16.966 -1.866 16.114 1.00 95.50 109 GLU A N 1
ATOM 892 C CA . GLU A 1 109 ? 16.873 -1.841 14.653 1.00 95.50 109 GLU A CA 1
ATOM 893 C C . GLU A 1 109 ? 16.328 -3.151 14.063 1.00 95.50 109 GLU A C 1
ATOM 895 O O . GLU A 1 109 ? 15.653 -3.131 13.036 1.00 95.50 109 GLU A O 1
ATOM 900 N N . ASN A 1 110 ? 16.523 -4.279 14.755 1.00 94.94 110 ASN A N 1
ATOM 901 C CA . ASN A 1 110 ? 15.927 -5.565 14.388 1.00 94.94 110 ASN A CA 1
ATOM 902 C C . ASN A 1 110 ? 14.399 -5.606 14.576 1.00 94.94 110 ASN A C 1
ATOM 904 O O . ASN A 1 110 ? 13.742 -6.419 13.943 1.00 94.94 110 ASN A O 1
ATOM 908 N N . VAL A 1 111 ? 13.824 -4.750 15.429 1.00 93.31 111 VAL A N 1
ATOM 909 C CA . VAL A 1 111 ? 12.365 -4.583 15.543 1.00 93.31 111 VAL A CA 1
ATOM 910 C C . VAL A 1 111 ? 11.872 -3.672 14.423 1.00 93.31 111 VAL A C 1
ATOM 912 O O . VAL A 1 111 ? 10.889 -3.967 13.748 1.00 93.31 111 VAL A O 1
ATOM 915 N N . LEU A 1 112 ? 12.589 -2.575 14.170 1.00 95.50 112 LEU A N 1
ATOM 916 C CA . LEU A 1 112 ? 12.242 -1.629 13.110 1.00 95.50 112 LEU A CA 1
ATOM 917 C C . LEU A 1 112 ? 12.383 -2.226 11.706 1.00 95.50 112 LEU A C 1
ATOM 919 O O . LEU A 1 112 ? 11.701 -1.772 10.782 1.00 95.50 112 LEU A O 1
ATOM 923 N N . SER A 1 113 ? 13.240 -3.229 11.513 1.00 93.12 113 SER A N 1
ATOM 924 C CA . SER A 1 113 ? 13.372 -3.948 10.244 1.00 93.12 113 SER A CA 1
ATOM 925 C C . SER A 1 113 ? 12.135 -4.789 9.910 1.00 93.12 113 SER A C 1
ATOM 927 O O . SER A 1 113 ? 11.810 -4.892 8.728 1.00 93.12 113 SER A O 1
ATOM 929 N N . LEU A 1 114 ? 11.392 -5.277 10.915 1.00 92.38 114 LEU A N 1
ATOM 930 C CA . LEU A 1 114 ? 10.140 -6.031 10.727 1.00 92.38 114 LEU A CA 1
ATOM 931 C C . LEU A 1 114 ? 9.029 -5.181 10.096 1.00 92.38 114 LEU A C 1
ATOM 933 O O . LEU A 1 114 ? 8.148 -5.702 9.416 1.00 92.38 114 LEU A O 1
ATOM 937 N N . LEU A 1 115 ? 9.068 -3.859 10.293 1.00 95.88 115 LEU A N 1
ATOM 938 C CA . LEU A 1 115 ? 8.115 -2.939 9.680 1.00 95.88 115 LEU A CA 1
ATOM 939 C C . LEU A 1 115 ? 8.508 -2.693 8.216 1.00 95.88 115 LEU A C 1
ATOM 941 O O . LEU A 1 115 ? 9.393 -1.883 7.926 1.00 95.88 115 LEU A O 1
ATOM 945 N N . SER A 1 116 ? 7.871 -3.378 7.269 1.00 95.94 116 SER A N 1
ATOM 946 C CA . SER A 1 116 ? 8.204 -3.268 5.845 1.00 95.94 116 SER A CA 1
ATOM 947 C C . SER A 1 116 ? 6.969 -3.355 4.950 1.00 95.94 116 SER A C 1
ATOM 949 O O . SER A 1 116 ? 6.071 -4.152 5.183 1.00 95.94 116 SER A O 1
ATOM 951 N N . LEU A 1 117 ? 6.947 -2.549 3.884 1.00 95.94 117 LEU A N 1
ATOM 952 C CA . LEU A 1 117 ? 5.933 -2.616 2.820 1.00 95.94 117 LEU A CA 1
ATOM 953 C C . LEU A 1 117 ? 6.376 -3.526 1.654 1.00 95.94 117 LEU A C 1
ATOM 955 O O . LEU A 1 117 ? 5.857 -3.406 0.547 1.00 95.94 117 LEU A O 1
ATOM 959 N N . GLN A 1 118 ? 7.375 -4.385 1.881 1.00 94.31 118 GLN A N 1
ATOM 960 C CA . GLN A 1 118 ? 7.941 -5.295 0.882 1.00 94.31 118 GLN A CA 1
ATOM 961 C C . GLN A 1 118 ? 7.800 -6.751 1.328 1.00 94.31 118 GLN A C 1
ATOM 963 O O . GLN A 1 118 ? 8.260 -7.115 2.413 1.00 94.31 118 GLN A O 1
ATOM 968 N N . GLY A 1 119 ? 7.214 -7.574 0.457 1.00 93.62 119 GLY A N 1
ATOM 969 C CA . GLY A 1 119 ? 6.946 -8.992 0.688 1.00 93.62 119 GLY A CA 1
ATOM 970 C C . GLY A 1 119 ? 5.627 -9.227 1.430 1.00 93.62 119 GLY A C 1
ATOM 971 O O . GLY A 1 119 ? 5.264 -8.470 2.331 1.00 93.62 119 GLY A O 1
ATOM 972 N N . TYR A 1 120 ? 4.908 -10.293 1.066 1.00 93.88 120 TYR A N 1
ATOM 973 C CA . TYR A 1 120 ? 3.553 -10.562 1.566 1.00 93.88 120 TYR A CA 1
ATOM 974 C C . TYR A 1 120 ? 3.456 -10.635 3.091 1.00 93.88 120 TYR A C 1
ATOM 976 O O . TYR A 1 120 ? 2.580 -10.001 3.677 1.00 93.88 120 TYR A O 1
ATOM 984 N N . ALA A 1 121 ? 4.370 -11.363 3.740 1.00 94.56 121 ALA A N 1
ATOM 985 C CA . ALA A 1 121 ? 4.360 -11.520 5.194 1.00 94.56 121 ALA A CA 1
ATOM 986 C C . ALA A 1 121 ? 4.511 -10.170 5.912 1.00 94.56 121 ALA A C 1
ATOM 988 O O . ALA A 1 121 ? 3.754 -9.857 6.830 1.00 94.56 121 ALA A O 1
ATOM 989 N N . ASN A 1 122 ? 5.434 -9.328 5.443 1.00 96.00 122 ASN A N 1
ATOM 990 C CA . ASN A 1 122 ? 5.646 -8.012 6.036 1.00 96.00 122 ASN A CA 1
ATOM 991 C C . ASN A 1 122 ? 4.461 -7.079 5.783 1.00 96.00 122 ASN A C 1
ATOM 993 O O . ASN A 1 122 ? 4.029 -6.393 6.703 1.00 96.00 122 ASN A O 1
ATOM 997 N N . VAL A 1 123 ? 3.894 -7.082 4.572 1.00 96.94 123 VAL A N 1
ATOM 998 C CA . VAL A 1 123 ? 2.704 -6.276 4.263 1.00 96.94 123 VAL A CA 1
ATOM 999 C C . VAL A 1 123 ? 1.525 -6.686 5.149 1.00 96.94 123 VAL A C 1
ATOM 1001 O O . VAL A 1 123 ? 0.848 -5.816 5.689 1.00 96.94 123 VAL A O 1
ATOM 1004 N N . ARG A 1 124 ? 1.335 -7.986 5.405 1.00 95.94 124 ARG A N 1
ATOM 1005 C CA . ARG A 1 124 ? 0.311 -8.476 6.339 1.00 95.94 124 ARG A CA 1
ATOM 1006 C C . ARG A 1 124 ? 0.560 -8.014 7.779 1.00 95.94 124 ARG A C 1
ATOM 1008 O O . ARG A 1 124 ? -0.378 -7.579 8.443 1.00 95.94 124 ARG A O 1
ATOM 1015 N N . ASN A 1 125 ? 1.811 -8.028 8.242 1.00 96.31 125 ASN A N 1
ATOM 1016 C CA . ASN A 1 125 ? 2.176 -7.457 9.544 1.00 96.31 125 ASN A CA 1
ATOM 1017 C C . ASN A 1 125 ? 1.895 -5.949 9.599 1.00 96.31 125 ASN A C 1
ATOM 1019 O O . ASN A 1 125 ? 1.408 -5.443 10.609 1.00 96.31 125 ASN A O 1
ATOM 1023 N N . MET A 1 126 ? 2.152 -5.230 8.504 1.00 98.00 126 MET A N 1
ATOM 1024 C CA . MET A 1 126 ? 1.842 -3.806 8.399 1.00 98.00 126 MET A CA 1
ATOM 1025 C C . MET A 1 126 ? 0.340 -3.527 8.445 1.00 98.00 126 MET A C 1
ATOM 1027 O O . MET A 1 126 ? -0.034 -2.488 8.986 1.00 98.00 126 MET A O 1
ATOM 1031 N N . CYS A 1 127 ? -0.515 -4.432 7.952 1.00 97.81 127 CYS A N 1
ATOM 1032 C CA . CYS A 1 127 ? -1.963 -4.292 8.114 1.00 97.81 127 CYS A CA 1
ATOM 1033 C C . CYS A 1 127 ? -2.353 -4.275 9.597 1.00 97.81 127 CYS A C 1
ATOM 1035 O O . CYS A 1 127 ? -3.024 -3.351 10.048 1.00 97.81 127 CYS A O 1
ATOM 1037 N N . LEU A 1 128 ? -1.854 -5.241 10.375 1.00 97.06 128 LEU A N 1
ATOM 1038 C CA . LEU A 1 128 ? -2.102 -5.308 11.820 1.00 97.06 128 LEU A CA 1
ATOM 1039 C C . LEU A 1 128 ? -1.527 -4.093 12.552 1.00 97.06 128 LEU A C 1
ATOM 1041 O O . LEU A 1 128 ? -2.186 -3.492 13.397 1.00 97.06 128 LEU A O 1
ATOM 1045 N N . PHE A 1 129 ? -0.303 -3.700 12.203 1.00 97.25 129 PHE A N 1
ATOM 1046 C CA . PHE A 1 129 ? 0.363 -2.559 12.815 1.00 97.25 129 PHE A CA 1
ATOM 1047 C C . PHE A 1 129 ? -0.371 -1.237 12.545 1.00 97.25 129 PHE A C 1
ATOM 1049 O O . PHE A 1 129 ? -0.530 -0.428 13.458 1.00 97.25 129 PHE A O 1
ATOM 1056 N N . ALA A 1 130 ? -0.850 -1.016 11.318 1.00 97.56 130 ALA A N 1
ATOM 1057 C CA . ALA A 1 130 ? -1.608 0.182 10.974 1.00 97.56 130 ALA A CA 1
ATOM 1058 C C . ALA A 1 130 ? -2.907 0.290 11.787 1.00 97.56 130 ALA A C 1
ATOM 1060 O O . ALA A 1 130 ? -3.207 1.360 12.317 1.00 97.56 130 ALA A O 1
ATOM 1061 N N . SER A 1 131 ? -3.633 -0.817 11.951 1.00 97.12 131 SER A N 1
ATOM 1062 C CA . SER A 1 131 ? -4.819 -0.867 12.811 1.00 97.12 131 SER A CA 1
ATOM 1063 C C . SER A 1 131 ? -4.486 -0.649 14.284 1.00 97.12 131 SER A C 1
ATOM 1065 O O . SER A 1 131 ? -5.211 0.059 14.984 1.00 97.12 131 SER A O 1
ATOM 1067 N N . HIS A 1 132 ? -3.368 -1.207 14.755 1.00 96.06 132 HIS A N 1
ATOM 1068 C CA . HIS A 1 132 ? -2.915 -1.036 16.132 1.00 96.06 132 HIS A CA 1
ATOM 1069 C C . HIS A 1 132 ? -2.603 0.431 16.462 1.00 96.06 132 HIS A C 1
ATOM 1071 O O . HIS A 1 132 ? -3.014 0.914 17.512 1.00 96.06 132 HIS A O 1
ATOM 1077 N N . ILE A 1 133 ? -1.972 1.180 15.544 1.00 95.75 133 ILE A N 1
ATOM 1078 C CA . ILE A 1 133 ? -1.734 2.629 15.713 1.00 95.75 133 ILE A CA 1
ATOM 1079 C C . ILE A 1 133 ? -3.045 3.402 15.916 1.00 95.75 133 ILE A C 1
ATOM 1081 O O . ILE A 1 133 ? -3.078 4.402 16.632 1.00 95.75 133 ILE A O 1
ATOM 1085 N N . LEU A 1 134 ? -4.134 2.945 15.298 1.00 96.50 134 LEU A N 1
ATOM 1086 C CA . LEU A 1 134 ? -5.456 3.558 15.416 1.00 96.50 134 LEU A CA 1
ATOM 1087 C C . LEU A 1 134 ? -6.242 3.063 16.643 1.00 96.50 134 LEU A C 1
ATOM 1089 O O . LEU A 1 134 ? -7.422 3.389 16.776 1.00 96.50 134 LEU A O 1
ATOM 1093 N N . ASN A 1 135 ? -5.602 2.306 17.544 1.00 96.19 135 ASN A N 1
ATOM 1094 C CA . ASN A 1 135 ? -6.215 1.676 18.714 1.00 96.19 135 ASN A CA 1
ATOM 1095 C C . ASN A 1 135 ? -7.452 0.842 18.349 1.00 96.19 135 ASN A C 1
ATOM 1097 O O . ASN A 1 135 ? -8.488 0.923 19.007 1.00 96.19 135 ASN A O 1
ATOM 1101 N N . SER A 1 136 ? -7.368 0.093 17.252 1.00 97.12 136 SER A N 1
ATOM 1102 C CA . SER A 1 136 ? -8.471 -0.736 16.785 1.00 97.12 136 SER A CA 1
ATOM 1103 C C . SER A 1 136 ? -8.694 -1.955 17.681 1.00 97.12 136 SER A C 1
ATOM 1105 O O . SER A 1 136 ? -7.735 -2.599 18.103 1.00 97.12 136 SER A O 1
ATOM 1107 N N . ASP A 1 137 ? -9.964 -2.296 17.909 1.00 96.56 137 ASP A N 1
ATOM 1108 C CA . ASP A 1 137 ? -10.370 -3.542 18.566 1.00 96.56 137 ASP A CA 1
ATOM 1109 C C . ASP A 1 137 ? -10.574 -4.679 17.535 1.00 96.56 137 ASP A C 1
ATOM 1111 O O . ASP A 1 137 ? -10.458 -5.852 17.878 1.00 96.56 137 ASP A O 1
ATOM 1115 N N . ILE A 1 138 ? -10.881 -4.345 16.268 1.00 96.00 138 ILE A N 1
ATOM 1116 C CA . ILE A 1 138 ? -11.120 -5.297 15.165 1.00 96.00 138 ILE A CA 1
ATOM 1117 C C . ILE A 1 138 ? -10.406 -4.818 13.898 1.00 96.00 138 ILE A C 1
ATOM 1119 O O . ILE A 1 138 ? -10.717 -3.747 13.381 1.00 96.00 138 ILE A O 1
ATOM 1123 N N . THR A 1 139 ? -9.524 -5.655 13.347 1.00 96.81 139 THR A N 1
ATOM 1124 C CA . THR A 1 139 ? -8.934 -5.448 12.014 1.00 96.81 139 THR A CA 1
ATOM 1125 C C . THR A 1 139 ? -9.601 -6.353 10.990 1.00 96.81 139 THR A C 1
ATOM 1127 O O . THR A 1 139 ? -9.680 -7.561 11.217 1.00 96.81 139 THR A O 1
ATOM 1130 N N . VAL A 1 140 ? -10.042 -5.764 9.879 1.00 93.94 140 VAL A N 1
ATOM 1131 C CA . VAL A 1 140 ? -10.594 -6.463 8.709 1.00 93.94 140 VAL A CA 1
ATOM 1132 C C . VAL A 1 140 ? -9.673 -6.270 7.517 1.00 93.94 140 VAL A C 1
ATOM 1134 O O . VAL A 1 140 ? -9.299 -5.103 7.262 1.00 93.94 140 VAL A O 1
#

Foldseek 3Di:
DAEEEEAEAAAEAAPVVGDDPQFFDDPDHHYLPDLDCLLVVLLVCLVDPDQRYAYEYEQQYRDPVCQVSSQVSNVVSCVVSVRPHHYHYHGVVNLVVVLVVCVVVVNDVVVSVLCDSGDDVSVVVVQVVVCVVVVGPHYD

pLDDT: mean 95.99, std 2.69, range [84.06, 98.69]

Organism: NCBI:txid412755

Radius of gyration: 15.46 Å; chains: 1; bounding box: 42×24×42 Å